Protein AF-A0A2W5Z1S5-F1 (afdb_monomer)

pLDDT: mean 86.57, std 10.04, range [52.41, 97.0]

Radius of gyration: 23.18 Å; Cα contacts (8 Å, |Δi|>4): 126; chains: 1; bounding box: 49×37×71 Å

Foldseek 3Di:
DLCCVQQNDPVRNVPRDDDFDPDDWDDDDDDDPDDDDDDTDDDDDCACVGNVNSVLVVDPWWWDKDKAFDWDKDWDADPVRDIDIDIDDRPDMDIDTHTSVVVVVVCCVVAVPDGDDDDDPVVVVVLVVVCVVVVPPDSVVSVVVVVVVVVVVPPD

Sequence (156 aa):
EALLDLFGTPERWGTSLKTMLWTHAAMVVPGFEGTTTVKLAVPTSFDLSMAPTKYFFALENGDVPLTFQFSGTVFYRDSAGALMTERISWSKEARFRLPVSVWSELMDRHYPDGAWLCLRRDVFDRLYRYKARRAVPTWETVVDELLEKASAEAVP

Organism: NCBI:txid3127015

Solvent-accessible surface area (backbone atoms only — not comparable to full-atom values): 10166 Å² total; per-residue (Å²): 116,67,52,40,85,72,34,44,59,80,92,42,34,92,78,46,76,64,92,65,83,75,76,87,71,85,82,86,79,77,93,82,73,99,77,87,88,81,90,77,77,70,87,81,64,71,53,63,87,39,69,46,36,36,52,62,68,50,47,91,65,64,60,46,84,43,74,48,78,51,78,53,75,48,77,48,64,53,99,87,64,49,85,45,76,45,68,53,54,83,85,46,64,49,78,48,71,46,48,35,63,63,54,51,56,53,44,44,73,78,38,72,92,59,82,73,80,92,67,59,68,73,57,46,54,51,52,49,53,55,33,63,77,66,68,51,89,51,68,64,60,51,50,50,57,51,51,52,52,54,55,63,71,68,58,131

Mean predicted aligned error: 8.33 Å

Structure (mmCIF, N/CA/C/O backbone):
data_AF-A0A2W5Z1S5-F1
#
_entry.id   AF-A0A2W5Z1S5-F1
#
loop_
_atom_site.group_PDB
_atom_site.id
_atom_site.type_symbol
_atom_site.label_atom_id
_atom_site.label_alt_id
_atom_site.label_comp_id
_atom_site.label_asym_id
_atom_site.label_entity_id
_atom_site.label_seq_id
_atom_site.pdbx_PDB_ins_code
_atom_site.Cartn_x
_atom_site.Cartn_y
_atom_site.Cartn_z
_atom_site.occupancy
_atom_site.B_iso_or_equiv
_atom_site.auth_seq_id
_atom_site.auth_comp_id
_atom_site.auth_asym_id
_atom_site.auth_atom_id
_atom_site.pdbx_PDB_model_num
ATOM 1 N N . GLU A 1 1 ? 1.156 -13.852 -16.180 1.00 59.47 1 GLU A N 1
ATOM 2 C CA . GLU A 1 1 ? 2.604 -13.968 -15.883 1.00 59.47 1 GLU A CA 1
A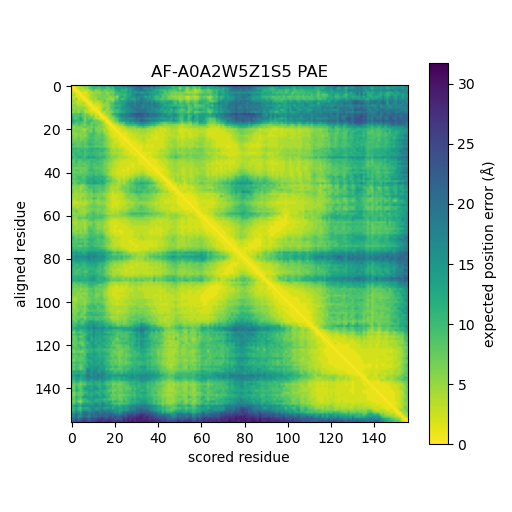TOM 3 C C . GLU A 1 1 ? 3.038 -13.282 -14.587 1.00 59.47 1 GLU A C 1
ATOM 5 O O . GLU A 1 1 ? 3.802 -13.886 -13.852 1.00 59.47 1 GLU A O 1
ATOM 10 N N . ALA A 1 2 ? 2.538 -12.087 -14.245 1.00 67.31 2 ALA A N 1
ATOM 11 C CA . ALA A 1 2 ? 2.997 -11.322 -13.072 1.00 67.31 2 ALA A CA 1
ATOM 12 C C . ALA A 1 2 ? 2.927 -12.061 -11.711 1.00 67.31 2 ALA A C 1
ATOM 14 O O . ALA A 1 2 ? 3.746 -11.816 -10.829 1.00 67.31 2 ALA A O 1
ATOM 15 N N . LEU A 1 3 ? 1.997 -13.011 -11.541 1.00 73.25 3 LEU A N 1
ATOM 16 C CA . LEU A 1 3 ? 1.883 -13.829 -10.324 1.00 73.25 3 LEU A CA 1
ATOM 17 C C . LEU A 1 3 ? 2.890 -14.990 -10.234 1.00 73.25 3 LEU A C 1
ATOM 19 O O . LEU A 1 3 ? 3.056 -15.544 -9.147 1.00 73.25 3 LEU A O 1
ATOM 23 N N . LEU A 1 4 ? 3.575 -15.355 -11.328 1.00 71.62 4 LEU A N 1
ATOM 24 C CA . LEU A 1 4 ? 4.585 -16.428 -11.321 1.00 71.62 4 LEU A CA 1
ATOM 25 C C . LEU A 1 4 ? 5.713 -16.124 -10.337 1.00 71.62 4 LEU A C 1
ATOM 27 O O . LEU A 1 4 ? 6.153 -17.008 -9.608 1.00 71.62 4 LEU A O 1
ATOM 31 N N . ASP A 1 5 ? 6.139 -14.866 -10.293 1.00 68.06 5 ASP A N 1
ATOM 32 C CA . ASP A 1 5 ? 7.205 -14.396 -9.410 1.00 68.06 5 ASP A CA 1
ATOM 33 C C . ASP A 1 5 ? 6.799 -14.418 -7.922 1.00 68.06 5 ASP A C 1
ATOM 35 O O . ASP A 1 5 ? 7.642 -14.542 -7.038 1.00 68.06 5 ASP A O 1
ATOM 39 N N . LEU A 1 6 ? 5.496 -14.353 -7.623 1.00 67.69 6 LEU A N 1
ATOM 40 C CA . LEU A 1 6 ? 4.985 -14.382 -6.250 1.00 67.69 6 LEU A CA 1
ATOM 41 C C . LEU A 1 6 ? 4.638 -15.785 -5.759 1.00 67.69 6 LEU A C 1
ATOM 43 O O . LEU A 1 6 ? 4.960 -16.147 -4.627 1.00 67.69 6 LEU A O 1
ATOM 47 N N . PHE A 1 7 ? 3.954 -16.568 -6.590 1.00 74.62 7 PHE A N 1
ATOM 48 C CA . PHE A 1 7 ? 3.314 -17.810 -6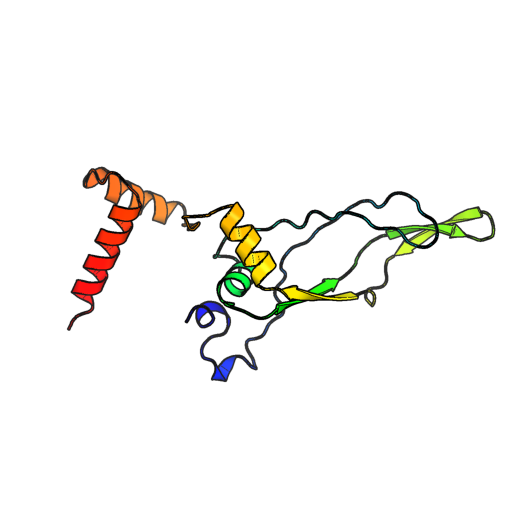.161 1.00 74.62 7 PHE A CA 1
ATOM 49 C C . PHE A 1 7 ? 3.793 -19.042 -6.934 1.00 74.62 7 PHE A C 1
ATOM 51 O O . PHE A 1 7 ? 3.405 -20.161 -6.585 1.00 74.62 7 PHE A O 1
ATOM 58 N N . GLY A 1 8 ? 4.654 -18.867 -7.939 1.00 70.38 8 GLY A N 1
ATOM 59 C CA . GLY A 1 8 ? 5.041 -19.922 -8.869 1.00 70.38 8 GLY A CA 1
ATOM 60 C C . GLY A 1 8 ? 3.926 -20.254 -9.863 1.00 70.38 8 GLY A C 1
ATOM 61 O O . GLY A 1 8 ? 3.032 -19.444 -10.121 1.00 70.38 8 GLY A O 1
ATOM 62 N N . THR A 1 9 ? 3.984 -21.454 -10.445 1.00 75.19 9 THR A N 1
ATOM 63 C CA . THR A 1 9 ? 2.964 -21.905 -11.400 1.00 75.19 9 THR A CA 1
ATOM 64 C C . THR A 1 9 ? 1.599 -22.080 -10.713 1.00 75.19 9 THR A C 1
ATOM 66 O O . THR A 1 9 ? 1.564 -22.354 -9.507 1.00 75.19 9 THR A O 1
ATOM 69 N N . PRO A 1 10 ? 0.474 -21.923 -11.438 1.00 70.75 10 PRO A N 1
ATOM 70 C CA . PRO A 1 10 ? -0.876 -21.987 -10.867 1.00 70.75 10 PRO A CA 1
ATOM 71 C C . PRO A 1 10 ? -1.154 -23.222 -10.000 1.00 70.75 10 PRO A C 1
ATOM 73 O O . PRO A 1 10 ? -1.830 -23.129 -8.977 1.00 70.75 10 PRO A O 1
ATOM 76 N N . GLU A 1 11 ? -0.565 -24.370 -10.341 1.00 69.88 11 GLU A N 1
ATOM 77 C CA . GLU A 1 11 ? -0.723 -25.636 -9.614 1.00 69.88 11 GLU A CA 1
ATOM 78 C C . GLU A 1 11 ? -0.139 -25.578 -8.191 1.00 69.88 11 GLU A C 1
ATOM 80 O O . GLU A 1 11 ? -0.506 -26.377 -7.330 1.00 69.88 11 GLU A O 1
ATOM 85 N N . ARG A 1 12 ? 0.768 -24.629 -7.918 1.00 66.38 12 ARG A N 1
ATOM 86 C CA . ARG A 1 12 ? 1.429 -24.448 -6.615 1.00 66.38 12 ARG A CA 1
ATOM 87 C C . ARG A 1 12 ? 0.752 -23.427 -5.708 1.00 66.38 12 ARG A C 1
ATOM 89 O O . ARG A 1 12 ? 1.064 -23.398 -4.514 1.00 66.38 12 ARG A O 1
ATOM 96 N N . TRP A 1 13 ? -0.190 -22.638 -6.225 1.00 69.94 13 TRP A N 1
ATOM 97 C CA . TRP A 1 13 ? -0.793 -21.515 -5.498 1.00 69.94 13 TRP A CA 1
ATOM 98 C C . TRP A 1 13 ? -1.440 -21.937 -4.175 1.00 69.94 13 TRP A C 1
ATOM 100 O O . TRP A 1 13 ? -1.270 -21.257 -3.167 1.00 69.94 13 TRP A O 1
ATOM 110 N N . GLY A 1 14 ? -2.072 -23.116 -4.121 1.00 60.66 14 GLY A N 1
ATOM 111 C CA . GLY A 1 14 ? -2.676 -23.648 -2.890 1.00 60.66 14 GLY A CA 1
ATOM 112 C C . GLY A 1 14 ? -1.700 -23.842 -1.719 1.00 60.66 14 GLY A C 1
ATOM 113 O O . GLY A 1 14 ? -2.134 -23.927 -0.576 1.00 60.66 14 GLY A O 1
ATOM 114 N N . THR A 1 15 ? -0.390 -23.881 -1.984 1.00 58.16 15 THR A N 1
ATOM 115 C CA . THR A 1 15 ? 0.664 -24.049 -0.964 1.00 58.16 15 THR A CA 1
ATOM 116 C C . THR A 1 15 ? 1.565 -22.824 -0.792 1.00 58.16 15 THR A C 1
ATOM 118 O O . THR A 1 15 ? 2.238 -22.700 0.232 1.00 58.16 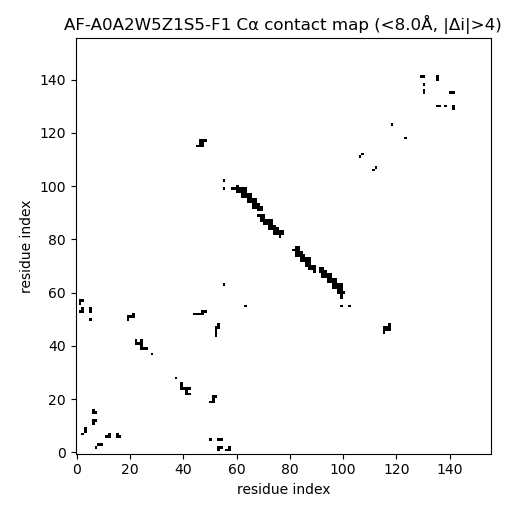15 THR A O 1
ATOM 121 N N . SER A 1 16 ? 1.595 -21.915 -1.772 1.00 63.28 16 SER A N 1
ATOM 122 C CA . SER A 1 16 ? 2.442 -20.715 -1.762 1.00 63.28 16 SER A CA 1
ATOM 123 C C . SER A 1 16 ? 1.714 -19.448 -1.309 1.00 63.28 16 SER A C 1
ATOM 125 O O . SER A 1 16 ? 2.374 -18.451 -1.017 1.00 63.28 16 SER A O 1
ATOM 127 N N . LEU A 1 17 ? 0.382 -19.492 -1.185 1.00 65.38 17 LEU A N 1
ATOM 128 C CA . LEU A 1 17 ? -0.435 -18.418 -0.620 1.00 65.38 17 LEU A CA 1
ATOM 129 C C . LEU A 1 17 ? -0.076 -18.178 0.855 1.00 65.38 17 LEU A C 1
ATOM 131 O O . LEU A 1 17 ? -0.613 -18.800 1.771 1.00 65.38 17 LEU A O 1
ATOM 135 N N . LYS A 1 18 ? 0.855 -17.252 1.082 1.00 68.38 18 LYS A N 1
ATOM 136 C CA . LYS A 1 18 ? 1.211 -16.748 2.408 1.00 68.38 18 LYS A CA 1
ATOM 137 C C . LYS A 1 18 ? 0.600 -15.373 2.609 1.00 68.38 18 LYS A C 1
ATOM 139 O O . LYS A 1 18 ? 0.578 -14.555 1.692 1.00 68.38 18 LYS A O 1
ATOM 144 N N . THR A 1 19 ? 0.161 -15.100 3.833 1.00 75.94 19 THR A N 1
ATOM 145 C CA . THR A 1 19 ? -0.212 -13.744 4.234 1.00 75.94 19 THR A CA 1
ATOM 146 C C . THR A 1 19 ? 0.993 -12.827 4.068 1.00 75.94 19 THR A C 1
ATOM 148 O O . THR A 1 19 ? 2.074 -13.109 4.588 1.00 75.94 19 THR A O 1
ATOM 151 N N . MET A 1 20 ? 0.802 -11.726 3.349 1.00 86.25 20 MET A N 1
ATOM 152 C CA . MET A 1 20 ? 1.829 -10.714 3.135 1.00 86.25 20 MET A CA 1
ATOM 153 C C . MET A 1 20 ? 1.466 -9.474 3.940 1.00 86.25 20 MET A C 1
ATOM 155 O O . MET A 1 20 ? 0.372 -8.928 3.797 1.00 86.25 20 MET A O 1
ATOM 159 N N . LEU A 1 21 ? 2.385 -9.025 4.791 1.00 88.19 21 LEU A N 1
ATOM 160 C CA . LEU A 1 21 ? 2.230 -7.750 5.473 1.00 88.19 21 LEU A CA 1
ATOM 161 C C . LEU A 1 21 ? 2.321 -6.631 4.436 1.00 88.19 21 LEU A C 1
ATOM 163 O O . LEU A 1 21 ? 3.376 -6.442 3.835 1.00 88.19 21 LEU A O 1
ATOM 167 N N . TRP A 1 22 ? 1.236 -5.879 4.263 1.00 89.38 22 TRP A N 1
ATOM 168 C CA . TRP A 1 22 ? 1.252 -4.679 3.433 1.00 89.38 22 TRP A CA 1
ATOM 169 C C . TRP A 1 22 ? 2.009 -3.542 4.119 1.00 89.38 22 TRP A C 1
ATOM 171 O O . TRP A 1 22 ? 3.032 -3.090 3.611 1.00 89.38 22 TRP A O 1
ATOM 181 N N . THR A 1 23 ? 1.524 -3.090 5.277 1.00 91.19 23 THR A N 1
ATOM 182 C CA . THR A 1 23 ? 2.164 -2.024 6.050 1.00 91.19 23 THR A CA 1
ATOM 183 C C . THR A 1 23 ? 1.651 -1.987 7.489 1.00 91.19 23 THR A C 1
ATOM 185 O O . THR A 1 23 ? 0.613 -2.570 7.809 1.00 91.19 23 THR A O 1
ATOM 188 N N . HIS A 1 24 ? 2.373 -1.269 8.347 1.00 91.50 24 HIS A N 1
ATOM 189 C CA 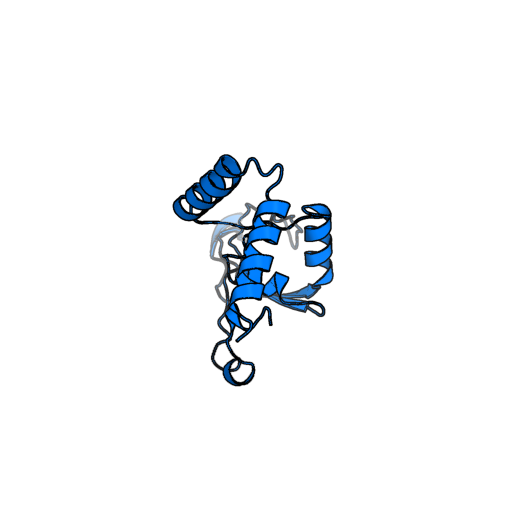. HIS A 1 24 ? 1.890 -0.841 9.653 1.00 91.50 24 HIS A CA 1
ATOM 190 C C . HIS A 1 24 ? 1.502 0.636 9.578 1.00 91.50 24 HIS A C 1
ATOM 192 O O . HIS A 1 24 ? 2.265 1.461 9.078 1.00 91.50 24 HIS A O 1
ATOM 198 N N . ALA A 1 25 ? 0.336 0.974 10.121 1.00 93.31 25 ALA A N 1
ATOM 199 C CA . ALA A 1 25 ? -0.123 2.349 10.259 1.00 93.31 25 ALA A CA 1
ATOM 200 C C . ALA A 1 25 ? -0.635 2.562 11.687 1.00 93.31 25 ALA A C 1
ATOM 202 O O . ALA A 1 25 ? -1.268 1.679 12.267 1.00 93.31 25 ALA A O 1
ATOM 203 N N . ALA A 1 26 ? -0.337 3.723 12.262 1.00 94.06 26 ALA A N 1
ATOM 204 C CA . ALA A 1 26 ? -0.687 4.053 13.636 1.00 94.06 26 ALA A CA 1
ATOM 205 C C . ALA A 1 26 ? -1.257 5.469 13.713 1.00 94.06 26 ALA A C 1
ATOM 207 O O . ALA A 1 26 ? -0.846 6.355 12.965 1.00 94.06 26 ALA A O 1
ATOM 208 N N . MET A 1 27 ? -2.182 5.686 14.646 1.00 94.94 27 MET A N 1
ATOM 209 C CA . MET A 1 27 ? -2.629 7.023 15.023 1.00 94.94 27 MET A CA 1
ATOM 210 C C . MET A 1 27 ? -3.030 7.071 16.493 1.00 94.94 27 MET A C 1
ATOM 212 O O . MET A 1 27 ? -3.364 6.049 17.091 1.00 94.94 27 MET A O 1
ATOM 216 N N . VAL A 1 28 ? -3.081 8.284 17.035 1.00 95.94 28 VAL A N 1
ATOM 217 C CA . VAL A 1 28 ? -3.761 8.571 18.298 1.00 95.94 28 VAL A CA 1
ATOM 218 C C . VAL A 1 28 ? -5.171 9.055 17.974 1.00 95.94 28 VAL A C 1
ATOM 220 O O . VAL A 1 28 ? -5.337 10.040 17.257 1.00 95.94 28 VAL A O 1
ATOM 223 N N . VAL A 1 29 ? -6.180 8.356 18.492 1.00 95.94 29 VAL A N 1
ATOM 224 C CA . VAL A 1 29 ? -7.588 8.741 18.342 1.00 95.94 29 VAL A CA 1
ATOM 225 C C . VAL A 1 29 ? -7.968 9.664 19.509 1.00 95.94 29 VAL A C 1
ATOM 227 O O . VAL A 1 29 ? -7.749 9.275 20.659 1.00 95.94 29 VAL A O 1
ATOM 230 N N . PRO A 1 30 ? -8.508 10.874 19.258 1.00 94.44 30 PRO A N 1
ATOM 231 C CA . PRO A 1 30 ? -9.009 11.749 20.319 1.00 94.44 30 PRO A CA 1
ATOM 232 C C . PRO A 1 30 ? -10.121 11.084 21.134 1.00 94.44 30 PRO A C 1
ATOM 234 O O . PRO A 1 30 ? -10.800 10.195 20.631 1.00 94.44 30 PRO A O 1
ATOM 237 N N . GLY A 1 31 ? -10.345 11.539 22.370 1.00 95.25 31 GLY A N 1
ATOM 238 C CA . GLY A 1 31 ? -11.446 11.036 23.196 1.00 95.25 31 GLY A CA 1
ATOM 239 C C . GLY A 1 31 ? -12.805 11.203 22.506 1.00 95.25 31 GLY A C 1
ATOM 240 O O . GLY A 1 31 ? -13.075 12.243 21.907 1.00 95.25 31 GLY A O 1
ATOM 241 N N . PHE A 1 32 ? -13.648 10.175 22.585 1.00 96.12 32 PHE A N 1
ATOM 242 C CA . PHE A 1 32 ? -14.986 10.154 21.998 1.00 96.12 32 PHE A CA 1
ATOM 243 C C . PHE A 1 32 ? -15.930 9.297 22.846 1.00 96.12 32 PHE A C 1
ATOM 245 O O . PHE A 1 32 ? -15.485 8.460 23.631 1.00 96.12 32 PHE A O 1
ATOM 252 N N . GLU A 1 33 ? -17.233 9.481 22.646 1.00 94.06 33 GLU A N 1
ATOM 253 C CA . GLU A 1 33 ? -18.279 8.633 23.218 1.00 94.06 33 GLU A CA 1
ATOM 254 C C . GLU A 1 33 ? -18.963 7.837 22.101 1.00 94.06 33 GLU A C 1
ATOM 256 O O . GLU A 1 33 ? -19.200 8.348 21.006 1.00 94.06 33 GLU A O 1
ATOM 261 N N . GLY A 1 34 ? -19.270 6.564 22.354 1.00 93.75 34 GLY A N 1
ATOM 262 C CA . GLY A 1 34 ? -19.940 5.702 21.380 1.00 93.75 34 GLY A CA 1
ATOM 263 C C . GLY A 1 34 ? -19.054 5.323 20.190 1.00 93.75 34 GLY A C 1
ATOM 264 O O . GLY A 1 34 ? -18.320 4.342 20.252 1.00 93.75 34 GLY A O 1
ATOM 265 N N . THR A 1 35 ? -19.165 6.041 19.071 1.00 95.62 35 THR A N 1
ATOM 266 C CA . THR A 1 35 ? -18.473 5.722 17.808 1.00 95.62 35 THR A CA 1
ATOM 267 C C . THR A 1 35 ? -17.868 6.975 17.192 1.00 95.62 35 THR A C 1
ATOM 269 O O . THR A 1 35 ? -18.488 8.033 17.178 1.00 95.62 35 THR A O 1
ATOM 272 N N . THR A 1 36 ? -16.664 6.837 16.638 1.00 96.25 36 THR A N 1
ATOM 273 C CA . THR A 1 36 ? -15.981 7.904 15.903 1.00 96.25 36 THR A CA 1
ATOM 274 C C . THR A 1 36 ? -15.430 7.388 14.578 1.00 96.25 36 THR A C 1
ATOM 276 O O . THR A 1 36 ? -15.257 6.185 14.385 1.00 96.25 36 THR A O 1
ATOM 279 N N . THR A 1 37 ? -15.150 8.306 13.658 1.00 96.75 37 THR A N 1
ATOM 280 C CA . THR A 1 37 ? -14.481 8.024 12.385 1.00 96.75 37 THR A CA 1
ATOM 281 C C . THR A 1 37 ? -13.226 8.871 12.291 1.00 96.75 37 THR A C 1
ATOM 283 O O . THR A 1 37 ? -13.251 10.077 12.526 1.00 96.75 37 THR A O 1
ATOM 286 N N . VAL A 1 38 ? -12.124 8.235 11.910 1.00 95.75 38 VAL A N 1
ATOM 287 C CA . VAL A 1 38 ? -10.810 8.864 11.789 1.00 95.75 38 VAL A CA 1
ATOM 288 C C . VAL A 1 38 ? -10.197 8.547 10.434 1.00 95.75 38 VAL A C 1
ATOM 290 O O . VAL A 1 38 ? -10.456 7.496 9.850 1.00 95.75 38 VAL A O 1
ATOM 293 N N . LYS A 1 39 ? -9.366 9.458 9.924 1.00 94.88 39 LYS A N 1
ATOM 294 C CA . LYS A 1 39 ? -8.615 9.244 8.683 1.00 94.88 39 LYS A CA 1
ATOM 295 C C . LYS A 1 39 ? -7.237 8.690 9.019 1.00 94.88 39 LYS A C 1
ATOM 297 O O . LYS A 1 39 ? -6.418 9.399 9.596 1.00 94.88 39 LYS A O 1
ATOM 302 N N . LEU A 1 40 ? -6.989 7.432 8.663 1.00 92.56 40 LEU A N 1
ATOM 303 C CA . LEU A 1 40 ? -5.680 6.798 8.803 1.00 92.56 40 LEU A CA 1
ATOM 304 C C . LEU A 1 40 ? -4.922 6.904 7.485 1.00 92.56 40 LEU A C 1
ATOM 306 O O . LEU A 1 40 ? -5.373 6.379 6.470 1.00 92.56 40 LEU A O 1
ATOM 310 N N . ALA A 1 41 ? -3.770 7.568 7.504 1.00 90.81 41 ALA A N 1
ATOM 311 C CA . ALA A 1 41 ? -2.856 7.521 6.376 1.00 90.81 41 ALA A CA 1
ATOM 312 C C . ALA A 1 41 ? -2.221 6.127 6.316 1.00 90.81 41 ALA A C 1
ATOM 314 O O . ALA A 1 41 ? -1.560 5.698 7.262 1.00 90.81 41 ALA A O 1
ATOM 315 N N . VAL A 1 42 ? -2.437 5.427 5.205 1.00 88.06 42 VAL A N 1
ATOM 316 C CA . VAL A 1 42 ? -1.810 4.136 4.921 1.00 88.06 42 VAL A CA 1
ATOM 317 C C . VAL A 1 42 ? -0.711 4.392 3.894 1.00 88.06 42 VAL A C 1
ATOM 319 O O . VAL A 1 42 ? -1.035 4.773 2.770 1.00 88.06 42 VAL A O 1
ATOM 322 N N . PRO A 1 43 ? 0.574 4.241 4.257 1.00 83.12 43 PRO A N 1
ATOM 323 C CA . PRO A 1 43 ? 1.661 4.413 3.307 1.00 83.12 43 PRO A CA 1
ATOM 324 C C . PRO A 1 43 ? 1.530 3.418 2.155 1.00 83.12 43 PRO A C 1
ATOM 326 O O . PRO A 1 43 ? 1.469 2.207 2.374 1.00 83.12 43 PRO A O 1
ATOM 329 N N . THR A 1 44 ? 1.507 3.939 0.934 1.00 80.56 44 THR A N 1
ATOM 330 C CA . THR A 1 44 ? 1.491 3.159 -0.301 1.00 80.56 44 THR A CA 1
ATOM 331 C C . THR A 1 44 ? 2.843 3.288 -0.986 1.00 80.56 44 THR A C 1
ATOM 333 O O . THR A 1 44 ? 3.46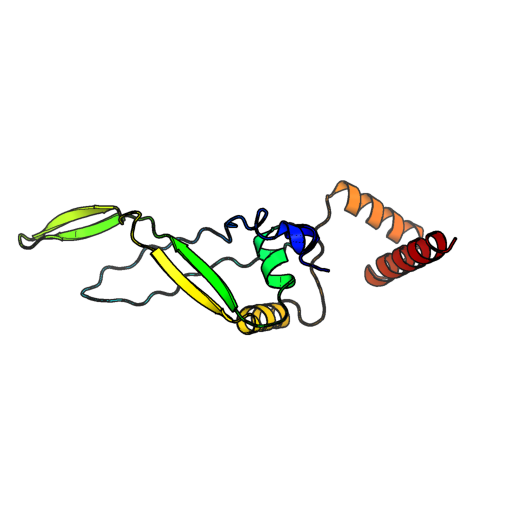4 4.350 -0.982 1.00 80.56 44 THR A O 1
ATOM 336 N N . SER A 1 45 ? 3.331 2.184 -1.545 1.00 78.25 45 SER A N 1
ATOM 337 C CA . SER A 1 45 ? 4.595 2.146 -2.276 1.00 78.25 45 SER A CA 1
ATOM 338 C C . SER A 1 45 ? 4.400 1.382 -3.571 1.00 78.25 45 SER A C 1
ATOM 340 O O . SER A 1 45 ? 3.786 0.313 -3.560 1.00 78.25 45 SER A O 1
ATOM 342 N N . PHE A 1 46 ? 4.965 1.913 -4.656 1.00 75.62 46 PHE A N 1
ATOM 343 C CA . PHE A 1 46 ? 5.088 1.217 -5.936 1.00 75.62 46 PHE A CA 1
ATOM 344 C C . PHE A 1 46 ? 6.428 0.480 -6.076 1.00 75.62 46 PHE A C 1
ATOM 346 O O . PHE A 1 46 ? 6.868 0.142 -7.170 1.00 75.62 46 PHE A O 1
ATOM 353 N N . ASP A 1 47 ? 7.106 0.222 -4.960 1.00 78.88 47 ASP A N 1
ATOM 354 C CA . ASP A 1 47 ? 8.285 -0.626 -4.963 1.00 78.88 47 ASP A CA 1
ATOM 355 C C . ASP A 1 47 ? 7.888 -2.072 -5.280 1.00 78.88 47 ASP A C 1
ATOM 357 O O . ASP A 1 47 ? 7.536 -2.859 -4.402 1.00 78.88 47 ASP A O 1
ATOM 361 N N . LEU A 1 48 ? 7.971 -2.422 -6.563 1.00 76.69 48 LEU A N 1
ATOM 362 C CA . LEU A 1 48 ? 7.769 -3.776 -7.054 1.00 76.69 48 LEU A CA 1
ATOM 363 C C . LEU A 1 48 ? 8.826 -4.756 -6.537 1.00 76.69 48 LEU A C 1
ATOM 365 O O . LEU A 1 48 ? 8.767 -5.908 -6.918 1.00 76.69 48 LEU A O 1
ATOM 369 N N . SER A 1 49 ? 9.778 -4.390 -5.675 1.00 76.44 49 SER A N 1
ATOM 370 C CA . SER A 1 49 ? 10.535 -5.386 -4.903 1.00 76.44 49 SER A CA 1
ATOM 371 C C . SER A 1 49 ? 9.718 -5.970 -3.739 1.00 76.44 49 SER A C 1
ATOM 373 O O . SER A 1 49 ? 9.996 -7.083 -3.285 1.00 76.44 49 SER A O 1
ATOM 375 N N . MET A 1 50 ? 8.670 -5.269 -3.291 1.00 79.75 50 MET A N 1
ATOM 376 C CA . MET A 1 50 ? 7.804 -5.678 -2.190 1.00 79.75 50 MET A CA 1
ATOM 377 C C . MET A 1 50 ? 6.690 -6.613 -2.672 1.00 79.75 50 MET A C 1
ATOM 379 O O . MET A 1 50 ? 5.930 -6.291 -3.585 1.00 79.75 50 MET A O 1
ATOM 383 N N . ALA A 1 51 ? 6.537 -7.755 -1.999 1.00 82.31 51 ALA A N 1
ATOM 384 C CA . ALA A 1 51 ? 5.538 -8.759 -2.363 1.00 82.31 51 ALA A CA 1
ATOM 385 C C . ALA A 1 51 ? 4.082 -8.232 -2.388 1.00 82.31 51 ALA A C 1
ATOM 387 O O . ALA A 1 51 ? 3.385 -8.526 -3.359 1.00 82.31 51 ALA A O 1
ATOM 388 N N . PRO A 1 52 ? 3.617 -7.407 -1.419 1.00 84.81 52 PRO A N 1
ATOM 389 C CA . PRO A 1 52 ? 2.291 -6.796 -1.499 1.00 84.81 52 PRO A CA 1
ATOM 390 C C . PRO A 1 52 ? 2.127 -5.963 -2.769 1.00 84.81 52 PRO A C 1
ATOM 392 O O . PRO A 1 52 ? 1.178 -6.177 -3.508 1.00 84.81 52 PRO A O 1
ATOM 395 N N . THR A 1 53 ? 3.068 -5.066 -3.069 1.00 83.50 53 THR A N 1
ATOM 396 C CA . THR A 1 53 ? 2.992 -4.185 -4.242 1.00 83.50 53 THR A CA 1
ATOM 397 C C . THR A 1 53 ? 2.984 -4.969 -5.552 1.00 83.50 53 THR A C 1
ATOM 399 O O . THR A 1 53 ? 2.176 -4.665 -6.425 1.00 83.50 53 THR A O 1
ATOM 402 N N . LYS A 1 54 ? 3.803 -6.024 -5.674 1.00 84.25 54 LYS A N 1
ATOM 403 C CA . LYS A 1 54 ? 3.727 -6.954 -6.813 1.00 84.25 54 LYS A CA 1
ATOM 404 C C . LYS A 1 54 ? 2.348 -7.605 -6.921 1.00 84.25 54 LYS A C 1
ATOM 406 O O . LYS A 1 54 ? 1.843 -7.770 -8.023 1.00 84.25 54 LYS A O 1
ATOM 411 N N . TYR A 1 55 ? 1.740 -7.974 -5.792 1.00 85.56 55 TYR A N 1
ATOM 412 C CA . TYR A 1 55 ? 0.419 -8.598 -5.777 1.00 85.56 55 TYR A CA 1
ATOM 413 C C . TYR A 1 55 ? -0.652 -7.622 -6.264 1.00 85.56 55 TYR A C 1
ATOM 415 O O . TYR A 1 55 ? -1.430 -7.977 -7.140 1.00 85.56 55 TYR A O 1
ATOM 423 N N . PHE A 1 56 ? -0.643 -6.383 -5.763 1.00 86.19 56 PHE A N 1
ATOM 424 C CA . PHE A 1 56 ? -1.525 -5.322 -6.256 1.00 86.19 56 PHE A CA 1
ATOM 425 C C . PHE A 1 56 ? -1.330 -5.072 -7.757 1.00 86.19 56 PHE A C 1
ATOM 427 O O . PHE A 1 56 ? -2.310 -4.953 -8.480 1.00 86.19 56 PHE A O 1
ATOM 434 N N . PHE A 1 57 ? -0.079 -5.033 -8.226 1.00 83.25 57 PHE A N 1
ATOM 435 C CA . PHE A 1 57 ? 0.256 -4.837 -9.639 1.00 83.25 57 PHE A CA 1
ATOM 436 C C . PHE A 1 57 ? -0.204 -5.992 -10.539 1.00 83.25 57 PHE A C 1
ATOM 438 O O . PHE A 1 57 ? -0.594 -5.773 -11.678 1.00 83.25 57 PHE A O 1
ATOM 445 N N . ALA A 1 58 ? -0.154 -7.226 -10.042 1.00 85.12 58 ALA A N 1
ATOM 446 C CA . ALA A 1 58 ? -0.475 -8.411 -10.827 1.00 85.12 58 ALA A CA 1
ATOM 447 C C . ALA A 1 58 ? -1.983 -8.657 -11.007 1.00 85.12 58 ALA A C 1
ATOM 449 O O . ALA A 1 58 ? -2.363 -9.543 -11.773 1.00 85.12 58 ALA A O 1
ATOM 450 N N . LEU A 1 59 ? -2.834 -7.930 -10.280 1.00 85.81 59 LEU A N 1
ATOM 451 C CA . LEU A 1 59 ? -4.282 -8.041 -10.382 1.00 85.81 59 LEU A CA 1
ATOM 452 C C . LEU A 1 59 ? -4.824 -7.019 -11.381 1.00 85.81 59 LEU A C 1
ATOM 454 O O . LEU A 1 59 ? -4.642 -5.820 -11.213 1.00 85.81 59 LEU A O 1
ATOM 458 N N . GLU A 1 60 ? -5.548 -7.498 -12.389 1.00 84.44 60 GLU A N 1
ATOM 459 C CA . GLU A 1 60 ? -6.177 -6.640 -13.403 1.00 84.44 60 GLU A CA 1
ATOM 460 C C . GLU A 1 60 ? -7.596 -6.202 -13.005 1.00 84.44 60 GLU A C 1
ATOM 462 O O . GLU A 1 60 ? -8.078 -5.155 -13.428 1.00 84.44 60 GLU A O 1
ATOM 467 N N . ASN A 1 61 ? -8.296 -7.010 -12.203 1.00 88.44 61 ASN A N 1
ATOM 468 C CA . ASN A 1 61 ? -9.674 -6.763 -11.784 1.00 88.44 61 ASN A CA 1
ATOM 469 C C . ASN A 1 61 ? -10.009 -7.483 -10.466 1.00 88.44 61 ASN A C 1
ATOM 471 O O . ASN A 1 61 ? -9.203 -8.235 -9.914 1.00 88.44 61 ASN A O 1
ATOM 475 N N . GLY A 1 62 ? -11.221 -7.241 -9.962 1.00 91.44 62 GLY A N 1
ATOM 476 C CA . GLY A 1 62 ? -11.722 -7.837 -8.727 1.00 91.44 62 GLY A CA 1
ATOM 477 C C . GLY A 1 62 ? -11.301 -7.057 -7.486 1.00 91.44 62 GLY A C 1
ATOM 478 O O . GLY A 1 62 ? -11.191 -5.830 -7.520 1.00 91.44 62 GLY A O 1
ATOM 479 N N . ASP A 1 63 ? -11.073 -7.781 -6.389 1.00 92.38 63 ASP A N 1
ATOM 480 C CA . ASP A 1 63 ? -10.748 -7.184 -5.097 1.00 92.38 63 ASP A CA 1
ATOM 481 C C . ASP A 1 63 ? -9.500 -7.799 -4.474 1.00 92.38 63 ASP A C 1
ATOM 483 O O . ASP A 1 63 ? -9.297 -9.016 -4.491 1.00 92.38 63 ASP A O 1
ATOM 487 N N . VAL A 1 64 ? -8.734 -6.951 -3.798 1.00 90.31 64 VAL A N 1
ATOM 488 C CA . VAL A 1 64 ? -7.666 -7.355 -2.895 1.00 90.31 64 VAL A CA 1
ATOM 489 C C . VAL A 1 64 ? -8.266 -7.671 -1.522 1.00 90.31 64 VAL A C 1
ATOM 491 O O . VAL A 1 64 ? -8.853 -6.784 -0.890 1.00 90.31 64 VAL A O 1
ATOM 494 N N . PRO A 1 65 ? -8.121 -8.909 -1.017 1.00 91.44 65 PRO A N 1
ATOM 495 C CA . PRO A 1 65 ? -8.582 -9.256 0.318 1.00 91.44 65 PRO A CA 1
ATOM 496 C C . PRO A 1 65 ? -7.621 -8.688 1.369 1.00 91.44 65 PRO A C 1
ATOM 498 O O . PRO A 1 65 ? -6.500 -9.165 1.536 1.00 91.44 65 PRO A O 1
ATOM 501 N N . LEU A 1 66 ? -8.073 -7.678 2.107 1.00 92.00 66 LEU A N 1
ATOM 502 C CA . LEU A 1 66 ? -7.337 -7.077 3.212 1.00 92.00 66 LEU A CA 1
ATOM 503 C C . LEU A 1 66 ? -7.858 -7.589 4.553 1.00 92.00 66 LEU A C 1
ATOM 505 O O . LEU A 1 66 ? -9.065 -7.709 4.774 1.00 92.00 66 LEU A O 1
ATOM 509 N N . THR A 1 67 ? -6.925 -7.842 5.468 1.00 93.00 67 THR A N 1
ATOM 510 C CA . THR A 1 67 ? -7.212 -8.111 6.880 1.00 93.00 67 THR A CA 1
ATOM 511 C C . THR A 1 67 ? -6.485 -7.079 7.729 1.00 93.00 67 THR A C 1
ATOM 513 O O . THR A 1 67 ? -5.256 -7.022 7.732 1.00 93.00 67 THR A O 1
ATOM 516 N N . PHE A 1 68 ? -7.249 -6.259 8.443 1.00 92.56 68 PHE A N 1
ATOM 517 C CA . PHE A 1 68 ? -6.754 -5.280 9.400 1.00 92.56 68 PHE A CA 1
ATOM 518 C C . PHE A 1 68 ? -6.680 -5.921 10.775 1.00 92.56 68 PHE A C 1
ATOM 520 O O . PHE A 1 68 ? -7.692 -6.374 11.309 1.00 92.56 68 PHE A O 1
ATOM 527 N N . GLN A 1 69 ? -5.483 -5.932 11.345 1.00 92.56 69 GLN A N 1
ATOM 528 C CA . GLN A 1 69 ? -5.244 -6.388 12.707 1.00 92.56 69 GLN A CA 1
ATOM 529 C C . GLN A 1 69 ? -5.003 -5.166 13.584 1.00 92.56 69 GLN A C 1
ATOM 531 O O . GLN A 1 69 ? -4.183 -4.309 13.248 1.00 92.56 69 GLN A O 1
ATOM 536 N N . PHE A 1 70 ? -5.728 -5.073 14.696 1.00 92.50 70 PHE A N 1
ATOM 537 C CA . PHE A 1 70 ? -5.635 -3.930 15.594 1.00 92.50 70 PHE A CA 1
ATOM 538 C C . PHE A 1 70 ? -4.770 -4.269 16.806 1.00 92.50 70 PHE A C 1
ATOM 540 O O . PHE A 1 70 ? -4.937 -5.297 17.454 1.00 92.50 70 PHE A O 1
ATOM 547 N N . SER A 1 71 ? -3.857 -3.362 17.141 1.00 92.88 71 SER A N 1
ATOM 548 C CA . SER A 1 71 ? -3.071 -3.417 18.369 1.00 92.88 71 SER A CA 1
ATOM 549 C C . SER A 1 71 ? -2.956 -2.009 18.919 1.00 92.88 71 SER A C 1
ATOM 551 O O . SER A 1 71 ? -2.640 -1.069 18.193 1.00 92.88 71 SER A O 1
ATOM 553 N N . GLY A 1 72 ? -3.245 -1.847 20.204 1.00 93.94 72 GLY A N 1
ATOM 554 C CA . GLY A 1 72 ? -3.297 -0.527 20.805 1.00 93.94 72 GLY A CA 1
ATOM 555 C C . GLY A 1 72 ? -3.717 -0.567 22.260 1.00 93.94 72 GLY A C 1
ATOM 556 O O . GLY A 1 72 ? -3.984 -1.629 22.826 1.00 93.94 72 GLY A O 1
ATOM 557 N N . THR A 1 73 ? -3.746 0.617 22.851 1.00 95.50 73 THR A N 1
ATOM 558 C CA . THR A 1 73 ? -4.148 0.837 24.236 1.00 95.50 73 THR A CA 1
ATOM 559 C C . THR A 1 73 ? -5.318 1.810 24.243 1.00 95.50 73 THR A C 1
ATOM 561 O O . THR A 1 73 ? -5.253 2.851 23.592 1.00 95.50 73 THR A O 1
ATOM 564 N N . VAL A 1 74 ? -6.377 1.462 24.967 1.00 94.88 74 VAL A N 1
ATOM 565 C CA . VAL A 1 74 ? -7.564 2.291 25.167 1.00 94.88 74 VAL A CA 1
ATOM 566 C C . VAL A 1 74 ? -7.520 2.852 26.581 1.00 94.88 74 VAL A C 1
ATOM 568 O O . VAL A 1 74 ? -7.359 2.105 27.545 1.00 94.88 74 VAL A O 1
ATOM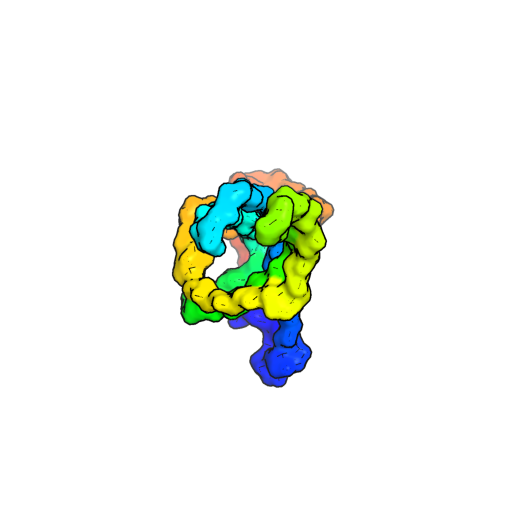 571 N N . PHE A 1 75 ? -7.680 4.167 26.689 1.00 95.75 75 PHE A N 1
ATOM 572 C CA . PHE A 1 75 ? -7.860 4.868 27.955 1.00 95.75 75 PHE A CA 1
ATOM 573 C C . PHE A 1 75 ? -9.326 5.271 28.067 1.00 95.75 75 PHE A C 1
ATOM 575 O O . PHE A 1 75 ? -9.863 5.887 27.147 1.00 95.75 75 PHE A O 1
ATOM 582 N N . TYR A 1 76 ? -9.975 4.926 29.173 1.00 95.12 76 TYR A N 1
ATOM 583 C CA . TYR A 1 76 ? -11.382 5.255 29.405 1.00 95.12 76 TYR A CA 1
ATOM 584 C C . TYR A 1 76 ? -11.632 5.543 30.882 1.00 95.12 76 TYR A C 1
ATOM 586 O O . TYR A 1 76 ? -10.788 5.244 31.725 1.00 95.12 76 TYR A O 1
ATOM 594 N N . ARG A 1 77 ? -12.777 6.149 31.201 1.00 94.38 77 ARG A N 1
ATOM 595 C CA . ARG A 1 77 ? -13.241 6.277 32.585 1.00 94.38 77 ARG A CA 1
ATOM 596 C C . ARG A 1 77 ? -14.301 5.226 32.863 1.00 94.38 77 ARG A C 1
ATOM 598 O O . ARG A 1 77 ? -15.184 5.031 32.030 1.00 94.38 77 ARG A O 1
ATOM 605 N N . ASP A 1 78 ? -14.195 4.547 33.997 1.00 93.19 78 ASP A N 1
ATOM 606 C CA . ASP A 1 78 ? -15.235 3.621 34.442 1.00 93.19 78 ASP A CA 1
ATOM 607 C C . ASP A 1 78 ? -16.468 4.369 34.983 1.00 93.19 78 ASP A C 1
ATOM 609 O O . ASP A 1 78 ? -16.513 5.602 35.026 1.00 93.19 78 ASP A O 1
ATOM 613 N N . SER A 1 79 ? -17.479 3.622 35.429 1.00 91.44 79 SER A N 1
ATOM 614 C CA . SER A 1 79 ? -18.699 4.191 36.014 1.00 91.44 79 SER A CA 1
ATOM 615 C C . SER A 1 79 ? -18.461 4.996 37.298 1.00 91.44 79 SER A C 1
ATOM 617 O O . SER A 1 79 ? -19.324 5.782 37.678 1.00 91.44 79 SER A O 1
ATOM 619 N N . ALA A 1 80 ? -17.324 4.807 37.975 1.00 93.50 80 ALA A N 1
ATOM 620 C CA . ALA A 1 80 ? -16.925 5.566 39.160 1.00 93.50 80 ALA A CA 1
ATOM 621 C C . ALA A 1 80 ? -16.051 6.793 38.816 1.00 93.50 80 ALA A C 1
ATOM 623 O O . ALA A 1 80 ? -15.682 7.560 39.705 1.00 93.50 80 ALA A O 1
ATOM 624 N N . GLY A 1 81 ? -15.727 7.001 37.534 1.00 91.94 81 GLY A N 1
ATOM 625 C CA . GLY A 1 81 ? -14.904 8.104 37.038 1.00 91.94 81 GLY A CA 1
ATOM 626 C C . GLY A 1 81 ? -13.392 7.853 37.097 1.00 91.94 81 GLY A C 1
ATOM 627 O O . GLY A 1 81 ? -12.613 8.736 36.704 1.00 91.94 81 GLY A O 1
ATOM 628 N N . ALA A 1 82 ? -12.961 6.671 37.548 1.00 94.69 82 ALA A N 1
ATOM 629 C CA . ALA A 1 82 ? -11.555 6.299 37.627 1.00 94.69 82 ALA A CA 1
ATOM 630 C C . ALA A 1 82 ? -10.971 6.094 36.222 1.00 94.69 82 ALA A C 1
ATOM 632 O O . ALA A 1 82 ? -11.633 5.561 35.334 1.00 94.69 82 ALA A O 1
ATOM 633 N N . LEU A 1 83 ? -9.728 6.542 36.006 1.00 95.81 83 LEU A N 1
ATOM 634 C CA . LEU A 1 83 ? -9.033 6.342 34.733 1.00 95.81 83 LEU A CA 1
ATOM 635 C C . LEU A 1 83 ? -8.550 4.893 34.628 1.00 95.81 83 LEU A C 1
ATOM 637 O O . LEU A 1 83 ? -7.741 4.444 35.437 1.00 95.81 83 LEU A O 1
ATOM 641 N N . MET A 1 84 ? -9.004 4.209 33.587 1.00 97.00 84 MET A N 1
ATOM 642 C CA . MET A 1 84 ? -8.694 2.821 33.279 1.00 97.00 84 MET A CA 1
ATOM 643 C C . MET A 1 84 ? -7.858 2.715 32.005 1.00 97.00 84 MET A C 1
ATOM 645 O O . MET A 1 84 ? -7.812 3.623 31.169 1.00 97.00 84 MET A O 1
ATOM 649 N N . THR A 1 85 ? -7.173 1.585 31.863 1.00 96.25 85 THR A N 1
ATOM 650 C CA . THR A 1 85 ? -6.357 1.246 30.696 1.00 96.25 85 THR A CA 1
ATOM 651 C C . THR A 1 85 ? -6.613 -0.195 30.300 1.00 96.25 85 THR A C 1
ATOM 653 O O . THR A 1 85 ? -6.528 -1.094 31.132 1.00 96.25 85 THR A O 1
ATOM 656 N N . GLU A 1 86 ? -6.866 -0.416 29.016 1.00 95.06 86 GLU A N 1
ATOM 657 C CA . GLU A 1 86 ? -7.040 -1.748 28.446 1.00 95.06 86 GLU A CA 1
ATOM 658 C C . GLU A 1 86 ? -6.264 -1.881 27.135 1.00 95.06 86 GLU A C 1
ATOM 660 O O . GLU A 1 86 ? -6.060 -0.914 26.398 1.00 95.06 86 GLU A O 1
ATOM 665 N N . ARG A 1 87 ? -5.801 -3.094 26.836 1.00 94.75 87 ARG A N 1
ATOM 666 C CA . ARG A 1 87 ? -5.190 -3.424 25.547 1.00 94.75 87 ARG A CA 1
ATOM 667 C C . ARG A 1 87 ? -6.266 -3.906 24.587 1.00 94.75 87 ARG A C 1
ATOM 669 O O . ARG A 1 87 ? -7.091 -4.736 24.952 1.00 94.75 87 ARG A O 1
ATOM 676 N N . ILE A 1 88 ? -6.211 -3.448 23.339 1.00 93.00 88 ILE A N 1
ATOM 677 C CA . ILE A 1 88 ? -7.067 -3.993 22.283 1.00 93.00 88 ILE A CA 1
ATOM 678 C C . ILE A 1 88 ? -6.788 -5.496 22.166 1.00 93.00 88 ILE A C 1
ATOM 680 O O . ILE A 1 88 ? -5.639 -5.908 21.994 1.00 93.00 88 ILE A O 1
ATOM 684 N N . SER A 1 89 ? -7.839 -6.309 22.292 1.00 89.00 89 SER A N 1
ATOM 685 C CA . SER A 1 89 ? -7.746 -7.763 22.155 1.00 89.00 89 SER A CA 1
ATOM 686 C C . SER A 1 89 ? -7.269 -8.150 20.756 1.00 89.00 89 SER A C 1
ATOM 688 O O . SER A 1 89 ? -7.774 -7.632 19.764 1.00 89.00 89 SER A O 1
ATOM 690 N N . TRP A 1 90 ? -6.382 -9.144 20.678 1.00 82.00 90 TRP A N 1
ATOM 691 C CA . TRP A 1 90 ? -5.896 -9.732 19.423 1.00 82.00 90 TRP A CA 1
ATOM 692 C C . TRP A 1 90 ? -7.005 -10.300 18.528 1.00 82.00 90 TRP A C 1
ATOM 694 O O . TRP A 1 90 ? -6.812 -10.448 17.329 1.00 82.00 90 TRP A O 1
ATOM 704 N N . SER A 1 91 ? -8.175 -10.601 19.100 1.00 86.31 91 SER A N 1
ATOM 705 C CA . SER A 1 91 ? -9.360 -11.043 18.351 1.00 86.31 91 SER A CA 1
ATOM 706 C C . SER A 1 91 ? -10.058 -9.918 17.577 1.00 86.31 91 SER A C 1
ATOM 708 O O . SER A 1 91 ? -10.972 -10.182 16.796 1.00 86.31 91 SER A O 1
ATOM 710 N N . LYS A 1 92 ? -9.674 -8.653 17.796 1.00 90.44 92 LYS A N 1
ATOM 711 C CA . LYS A 1 92 ? -10.203 -7.518 17.043 1.00 90.44 92 LYS A CA 1
ATOM 712 C C . LYS A 1 92 ? -9.471 -7.439 15.707 1.00 90.44 92 LYS A C 1
ATOM 714 O O . LYS A 1 92 ? -8.369 -6.903 15.612 1.00 90.44 92 LYS A O 1
ATOM 719 N N . GLU A 1 93 ? -10.129 -7.956 14.678 1.00 92.94 93 GLU A N 1
ATOM 720 C CA . GLU A 1 93 ? -9.738 -7.823 13.278 1.00 92.94 93 GLU A CA 1
ATOM 721 C C . GLU A 1 93 ? -10.913 -7.322 12.432 1.00 92.94 93 GLU A C 1
ATOM 723 O O . GLU A 1 93 ? -12.079 -7.456 12.810 1.00 92.94 93 GLU A O 1
ATOM 728 N N . ALA A 1 94 ? -10.605 -6.742 11.275 1.00 93.81 94 ALA A N 1
ATOM 729 C CA . ALA A 1 94 ? -11.595 -6.389 10.265 1.00 93.81 94 ALA A CA 1
ATOM 730 C C . ALA A 1 94 ? -11.143 -6.882 8.892 1.00 93.81 94 ALA A C 1
ATOM 732 O O . ALA A 1 94 ? -9.960 -6.835 8.562 1.00 93.81 94 ALA A O 1
ATOM 733 N N . ARG A 1 95 ? -12.093 -7.334 8.073 1.00 94.50 95 ARG A N 1
ATOM 734 C CA . ARG A 1 95 ? -11.834 -7.751 6.692 1.00 94.50 95 ARG A CA 1
ATOM 735 C C . ARG A 1 95 ? -12.446 -6.748 5.739 1.00 94.50 95 ARG A C 1
ATOM 737 O O . ARG A 1 95 ? -13.555 -6.273 5.968 1.00 94.50 95 ARG A O 1
ATOM 744 N N . PHE A 1 96 ? -11.727 -6.452 4.669 1.00 94.25 96 PHE A N 1
ATOM 745 C CA . PHE A 1 96 ? -12.183 -5.535 3.639 1.00 94.25 96 PHE A CA 1
ATOM 746 C C . PHE A 1 96 ? -11.741 -6.031 2.272 1.00 94.25 96 PHE A C 1
ATOM 748 O O . PHE A 1 96 ? -10.630 -6.529 2.111 1.00 94.25 96 PHE A O 1
ATOM 755 N N . ARG A 1 97 ? -12.617 -5.887 1.285 1.00 94.38 97 ARG A N 1
ATOM 756 C CA . ARG A 1 97 ? -12.313 -6.179 -0.111 1.00 94.38 97 ARG A CA 1
ATOM 757 C C . ARG A 1 97 ? -12.030 -4.846 -0.784 1.00 94.38 97 ARG A C 1
ATOM 759 O O . ARG A 1 97 ? -12.962 -4.088 -1.024 1.00 94.38 97 ARG A O 1
ATOM 766 N N . LEU A 1 98 ? -10.752 -4.531 -0.980 1.00 93.12 98 LEU A N 1
ATOM 767 C CA . LEU A 1 98 ? -10.351 -3.300 -1.654 1.00 93.12 98 LEU A CA 1
ATOM 768 C C . LEU A 1 98 ? -10.481 -3.516 -3.165 1.00 93.12 98 LEU A C 1
ATOM 770 O O . LEU A 1 98 ? -9.755 -4.366 -3.683 1.00 93.12 98 LEU A O 1
ATOM 774 N N . PRO A 1 99 ? -11.339 -2.766 -3.877 1.00 95.19 99 PRO A N 1
ATOM 775 C CA . PRO A 1 99 ? -11.434 -2.900 -5.323 1.00 95.19 99 PRO A CA 1
ATOM 776 C C . PRO A 1 99 ? -10.090 -2.577 -5.971 1.00 95.19 99 PRO A C 1
ATOM 778 O O . PRO A 1 99 ? -9.463 -1.569 -5.634 1.00 95.19 99 PRO A O 1
ATOM 781 N N . VAL A 1 100 ? -9.663 -3.407 -6.921 1.00 92.00 100 VAL A N 1
ATOM 782 C CA . VAL A 1 100 ? -8.411 -3.191 -7.665 1.00 92.00 100 VAL A CA 1
ATOM 783 C C . VAL A 1 100 ? -8.420 -1.831 -8.367 1.00 92.00 100 VAL A C 1
ATOM 785 O O . VAL A 1 100 ? -7.399 -1.153 -8.379 1.00 92.00 100 VAL A O 1
ATOM 788 N N . SER A 1 101 ? -9.585 -1.361 -8.827 1.00 92.50 101 SER A N 1
ATOM 789 C CA . SER A 1 101 ? -9.729 -0.039 -9.448 1.00 92.50 101 SER A CA 1
ATOM 790 C C . SER A 1 101 ? -9.282 1.111 -8.542 1.00 92.50 101 SER A C 1
ATOM 792 O O . SER A 1 101 ? -8.681 2.056 -9.031 1.00 92.50 101 SER A O 1
ATOM 794 N N . VAL A 1 102 ? -9.492 1.024 -7.222 1.00 91.56 102 VAL A N 1
ATOM 795 C CA . VAL A 1 102 ? -9.042 2.063 -6.275 1.00 91.56 102 VAL A CA 1
ATOM 796 C C . VAL A 1 102 ? -7.517 2.148 -6.249 1.00 91.56 102 VAL A C 1
ATOM 798 O O . VAL A 1 102 ? -6.953 3.236 -6.137 1.00 91.56 102 VAL A O 1
ATOM 801 N N . TRP A 1 103 ? -6.842 1.001 -6.346 1.00 86.75 103 TRP A N 1
ATOM 802 C CA . TRP A 1 103 ? -5.389 0.952 -6.444 1.00 86.75 103 TRP A CA 1
ATOM 803 C C . TRP A 1 103 ? -4.908 1.469 -7.801 1.00 86.75 103 TRP A C 1
ATOM 805 O O . TRP A 1 103 ? -4.031 2.327 -7.832 1.00 86.75 103 TRP A O 1
ATOM 815 N N . SER A 1 104 ? -5.502 1.011 -8.905 1.00 84.94 104 SER A N 1
ATOM 816 C CA . SER A 1 104 ? -5.146 1.472 -10.251 1.00 84.94 104 SER A CA 1
ATOM 817 C C . SER A 1 104 ? -5.332 2.986 -10.406 1.00 84.94 104 SER A C 1
ATOM 819 O O . SER A 1 104 ? -4.406 3.668 -10.820 1.00 84.94 104 SER A O 1
ATOM 821 N N . GLU A 1 105 ? -6.452 3.550 -9.946 1.00 88.88 105 GLU A N 1
ATOM 822 C CA . GLU A 1 105 ? -6.697 5.000 -9.967 1.00 88.88 105 GLU A CA 1
ATOM 823 C C . GLU A 1 105 ? -5.689 5.789 -9.119 1.00 88.88 105 GLU A C 1
ATOM 825 O O . GLU A 1 105 ? -5.291 6.903 -9.476 1.00 88.88 105 GLU A O 1
ATOM 830 N N . LEU A 1 106 ? -5.278 5.238 -7.970 1.00 87.25 106 LEU A N 1
ATOM 831 C CA . LEU A 1 106 ? -4.218 5.829 -7.156 1.00 87.25 106 LEU A CA 1
ATOM 832 C C . LEU A 1 106 ? -2.895 5.833 -7.931 1.00 87.25 106 LEU A C 1
ATOM 834 O O . LEU A 1 106 ? -2.175 6.831 -7.907 1.00 87.25 106 LEU A O 1
ATOM 838 N N . MET A 1 107 ? -2.590 4.733 -8.616 1.00 81.19 107 MET A N 1
ATOM 839 C CA . MET A 1 107 ? -1.378 4.588 -9.410 1.00 81.19 107 MET A CA 1
ATOM 840 C C . MET A 1 107 ? -1.349 5.555 -10.587 1.00 81.19 107 MET A C 1
ATOM 842 O O . MET A 1 107 ? -0.395 6.321 -10.686 1.00 81.19 107 MET A O 1
ATOM 846 N N . ASP A 1 108 ? -2.412 5.612 -11.384 1.00 85.12 108 ASP A N 1
ATOM 847 C CA . ASP A 1 108 ? -2.528 6.510 -12.537 1.00 85.12 108 ASP A CA 1
ATOM 848 C C . ASP A 1 108 ? -2.405 7.981 -12.119 1.00 85.12 108 ASP A C 1
ATOM 850 O O . ASP A 1 108 ? -1.826 8.806 -12.823 1.00 85.12 108 ASP A O 1
ATOM 854 N N . ARG A 1 109 ? -2.894 8.332 -10.923 1.00 86.56 109 ARG A N 1
ATOM 855 C CA . ARG A 1 109 ? -2.743 9.687 -10.378 1.00 86.56 109 ARG A CA 1
ATOM 856 C C . ARG A 1 109 ? -1.295 10.037 -10.037 1.00 86.56 109 ARG A C 1
ATOM 858 O O . ARG A 1 109 ? -0.914 11.200 -10.157 1.00 86.56 109 ARG A O 1
ATOM 865 N N . HIS A 1 110 ? -0.518 9.078 -9.539 1.00 80.75 110 HIS A N 1
ATOM 866 C CA . HIS A 1 110 ? 0.855 9.320 -9.089 1.00 80.75 110 HIS A CA 1
ATOM 867 C C . HIS A 1 110 ? 1.904 9.060 -10.179 1.00 80.75 110 HIS A C 1
ATOM 869 O O . HIS A 1 110 ? 2.966 9.682 -10.141 1.00 80.75 110 HIS A O 1
ATOM 875 N N . TYR A 1 111 ? 1.606 8.186 -11.142 1.00 77.50 111 TYR A N 1
ATOM 876 C CA . TYR A 1 111 ? 2.499 7.750 -12.215 1.00 77.50 111 TYR A CA 1
ATOM 877 C C . TYR A 1 111 ? 1.711 7.504 -13.522 1.00 77.50 111 TYR A C 1
ATOM 879 O O . TYR A 1 111 ? 1.606 6.362 -13.959 1.00 77.50 111 TYR A O 1
ATOM 887 N N . PRO A 1 112 ? 1.145 8.550 -14.153 1.00 79.38 112 PRO A N 1
ATOM 888 C CA . PRO A 1 112 ? 0.224 8.395 -15.287 1.00 79.38 112 PRO A CA 1
ATOM 889 C C . PRO A 1 112 ? 0.851 7.722 -16.518 1.00 79.38 112 PRO A C 1
ATOM 891 O O . PRO A 1 112 ? 0.197 6.918 -17.170 1.00 79.38 112 PRO A O 1
ATOM 894 N N . ASP A 1 113 ? 2.121 8.021 -16.809 1.00 79.00 113 ASP A N 1
ATOM 895 C CA . ASP A 1 113 ? 2.808 7.575 -18.033 1.00 79.00 113 ASP A CA 1
ATOM 896 C C . ASP A 1 113 ? 4.102 6.793 -17.740 1.00 79.00 113 ASP A C 1
ATOM 898 O O . ASP A 1 113 ? 4.971 6.659 -18.601 1.00 79.00 113 ASP A O 1
ATOM 902 N N . GLY A 1 114 ? 4.294 6.324 -16.503 1.00 73.00 114 GLY A N 1
ATOM 903 C CA . GLY A 1 114 ? 5.578 5.769 -16.080 1.00 73.00 114 GLY A CA 1
ATOM 904 C C . GLY A 1 114 ? 5.471 4.695 -15.010 1.00 73.00 114 GLY A C 1
ATOM 905 O O . GLY A 1 114 ? 4.494 4.601 -14.278 1.00 73.00 114 GLY A O 1
ATOM 906 N N . ALA A 1 115 ? 6.525 3.894 -14.893 1.00 76.81 115 ALA A N 1
ATOM 907 C CA . ALA A 1 115 ? 6.669 2.895 -13.844 1.00 76.81 115 ALA A CA 1
ATOM 908 C C . ALA A 1 115 ? 7.936 3.165 -13.028 1.00 76.81 115 ALA A C 1
ATOM 910 O O . ALA A 1 115 ? 8.950 3.627 -13.553 1.00 76.81 115 ALA A O 1
ATOM 911 N N . TRP A 1 116 ? 7.895 2.848 -11.733 1.00 76.19 116 TRP A N 1
ATOM 912 C CA . TRP A 1 116 ? 9.088 2.883 -10.891 1.00 76.19 116 TRP A CA 1
ATOM 913 C C . TRP A 1 116 ? 9.840 1.553 -10.972 1.00 76.19 116 TRP A C 1
ATOM 915 O O . TRP A 1 116 ? 9.277 0.497 -10.686 1.00 76.19 116 TRP A O 1
ATOM 925 N N . LEU A 1 117 ? 11.134 1.610 -11.296 1.00 80.75 117 LEU A N 1
ATOM 926 C CA . LEU A 1 117 ? 12.035 0.459 -11.258 1.00 80.75 117 LEU A CA 1
ATOM 927 C C . LEU A 1 117 ? 13.128 0.688 -10.211 1.00 80.75 117 LEU A C 1
ATOM 929 O O . LEU A 1 117 ? 14.057 1.471 -10.412 1.00 80.75 117 LEU A O 1
ATOM 933 N N . CYS A 1 118 ? 13.036 -0.025 -9.090 1.00 81.94 118 CYS A N 1
ATOM 934 C CA . CYS A 1 118 ? 14.064 0.005 -8.058 1.00 81.94 118 CYS A CA 1
ATOM 935 C C . CYS A 1 118 ? 15.220 -0.935 -8.433 1.00 81.94 118 CYS A C 1
ATOM 937 O O . CYS A 1 118 ? 15.034 -2.145 -8.562 1.00 81.94 118 CYS A O 1
ATOM 939 N N . LEU A 1 119 ? 16.426 -0.385 -8.592 1.00 84.94 119 LEU A N 1
ATOM 940 C CA . LEU A 1 119 ? 17.643 -1.149 -8.866 1.00 84.94 119 LEU A CA 1
ATOM 941 C C . LEU A 1 119 ? 18.608 -1.069 -7.687 1.00 84.94 119 LEU A C 1
ATOM 943 O O . LEU A 1 119 ? 18.755 -0.030 -7.040 1.00 84.94 119 LEU A O 1
ATOM 947 N N . ARG A 1 120 ? 19.357 -2.153 -7.462 1.00 87.69 120 ARG A N 1
ATOM 948 C CA . ARG A 1 120 ? 20.541 -2.086 -6.601 1.00 87.69 120 ARG A CA 1
ATOM 949 C C . ARG A 1 120 ? 21.507 -1.031 -7.137 1.00 87.69 120 ARG A C 1
ATOM 951 O O . ARG A 1 120 ? 21.724 -0.934 -8.345 1.00 87.69 120 ARG A O 1
ATOM 958 N N . ARG A 1 121 ? 22.144 -0.296 -6.224 1.00 88.56 121 ARG A N 1
ATOM 959 C CA . ARG A 1 121 ? 23.053 0.812 -6.554 1.00 88.56 121 ARG A CA 1
ATOM 960 C C . ARG A 1 121 ? 24.158 0.406 -7.530 1.00 88.56 121 ARG A C 1
ATOM 962 O O . ARG A 1 121 ? 24.403 1.108 -8.500 1.00 88.56 121 ARG A O 1
ATOM 969 N N . ASP A 1 122 ? 24.775 -0.752 -7.321 1.00 94.75 122 ASP A N 1
ATOM 970 C CA . ASP A 1 122 ? 25.847 -1.245 -8.187 1.00 94.75 122 ASP A CA 1
ATOM 971 C C . ASP A 1 122 ? 25.361 -1.597 -9.606 1.00 94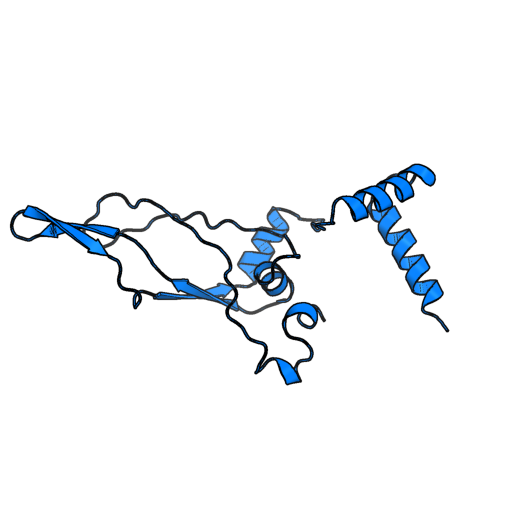.75 122 ASP A C 1
ATOM 973 O O . ASP A 1 122 ? 26.083 -1.397 -10.586 1.00 94.75 122 ASP A O 1
ATOM 977 N N . VAL A 1 123 ? 24.122 -2.080 -9.731 1.00 93.75 123 VAL A N 1
ATOM 978 C CA . VAL A 1 123 ? 23.476 -2.356 -11.023 1.00 93.75 123 VAL A CA 1
ATOM 979 C C . VAL A 1 123 ? 23.136 -1.049 -11.734 1.00 93.75 123 VAL A C 1
ATOM 981 O O . VAL A 1 123 ? 23.440 -0.904 -12.919 1.00 93.75 123 VAL A O 1
ATOM 984 N N . PHE A 1 124 ? 22.589 -0.073 -11.007 1.00 94.06 124 PHE A N 1
ATOM 985 C CA . PHE A 1 124 ? 22.331 1.260 -11.541 1.00 94.06 124 PHE A CA 1
ATOM 986 C C . PHE A 1 124 ? 23.616 1.931 -12.044 1.00 94.06 124 PHE A C 1
ATOM 988 O O . PHE A 1 124 ? 23.641 2.428 -13.164 1.00 94.06 124 PHE A O 1
ATOM 995 N N . ASP A 1 125 ? 24.719 1.866 -11.292 1.00 95.62 125 ASP A N 1
ATOM 996 C CA . ASP A 1 125 ? 26.002 2.442 -11.713 1.00 95.62 125 ASP A CA 1
ATOM 997 C C . ASP A 1 125 ? 26.522 1.811 -13.015 1.00 95.62 125 ASP A C 1
ATOM 999 O O . ASP A 1 125 ? 27.112 2.487 -13.864 1.00 95.62 125 ASP A O 1
ATOM 1003 N N . ARG A 1 126 ? 26.314 0.501 -13.206 1.00 94.75 126 ARG A N 1
ATOM 1004 C CA . ARG A 1 126 ? 26.636 -0.179 -14.472 1.00 94.75 126 ARG A CA 1
ATOM 1005 C C . ARG A 1 126 ? 25.771 0.345 -15.618 1.00 94.75 126 ARG A C 1
ATOM 1007 O O . ARG A 1 126 ? 26.314 0.627 -16.687 1.00 94.75 126 ARG A O 1
ATOM 1014 N N . LEU A 1 127 ? 24.469 0.511 -15.389 1.00 94.50 127 LEU A N 1
ATOM 1015 C CA . LEU A 1 127 ? 23.527 1.032 -16.380 1.00 94.50 127 LEU A CA 1
ATOM 1016 C C . LEU A 1 127 ? 23.829 2.499 -16.735 1.00 94.50 127 LEU A C 1
ATOM 1018 O O . LEU A 1 127 ? 23.845 2.875 -17.904 1.00 94.50 127 LEU A O 1
ATOM 1022 N N . TYR A 1 128 ? 24.187 3.314 -15.744 1.00 94.12 128 TYR A N 1
ATOM 1023 C CA . TYR A 1 128 ? 24.599 4.701 -15.937 1.00 94.12 128 TYR A CA 1
ATOM 1024 C C . TYR A 1 128 ? 25.867 4.810 -16.789 1.00 94.12 128 TYR A C 1
ATOM 1026 O O . TYR A 1 128 ? 25.924 5.596 -17.735 1.00 94.12 128 TYR A O 1
ATOM 1034 N N . ARG A 1 129 ? 26.878 3.970 -16.523 1.00 95.94 129 ARG A N 1
ATOM 1035 C CA . ARG A 1 129 ? 28.083 3.896 -17.369 1.00 95.94 129 ARG A CA 1
ATOM 1036 C C . ARG A 1 129 ? 27.755 3.455 -18.798 1.00 95.94 129 ARG A C 1
ATOM 1038 O O . ARG A 1 129 ? 28.372 3.968 -19.729 1.00 95.94 129 ARG A O 1
ATOM 1045 N N . TYR A 1 130 ? 26.811 2.527 -18.980 1.00 94.56 130 TYR A N 1
ATOM 1046 C CA . TYR A 1 130 ? 26.329 2.113 -20.305 1.00 94.56 130 TYR A CA 1
ATOM 1047 C C . TYR A 1 130 ? 25.736 3.308 -21.067 1.00 94.56 130 TYR A C 1
ATOM 1049 O O . TYR A 1 130 ? 26.166 3.574 -22.191 1.00 94.56 130 TYR A O 1
ATOM 1057 N N . LYS A 1 131 ? 24.822 4.054 -20.427 1.00 95.75 131 LYS A N 1
ATOM 1058 C CA . LYS A 1 131 ? 24.182 5.259 -20.978 1.00 95.75 131 LYS A CA 1
ATOM 1059 C C . LYS A 1 131 ? 25.215 6.316 -21.371 1.00 95.75 131 LYS A C 1
ATOM 1061 O O . LYS A 1 131 ? 25.201 6.806 -22.496 1.00 95.75 131 LYS A O 1
ATOM 1066 N N . ALA A 1 132 ? 26.149 6.615 -20.464 1.00 95.00 132 ALA A N 1
ATOM 1067 C CA . ALA A 1 132 ? 27.175 7.639 -20.659 1.00 95.00 132 ALA A CA 1
ATOM 1068 C C . ALA A 1 132 ? 28.121 7.320 -21.827 1.00 95.00 132 ALA A C 1
ATOM 1070 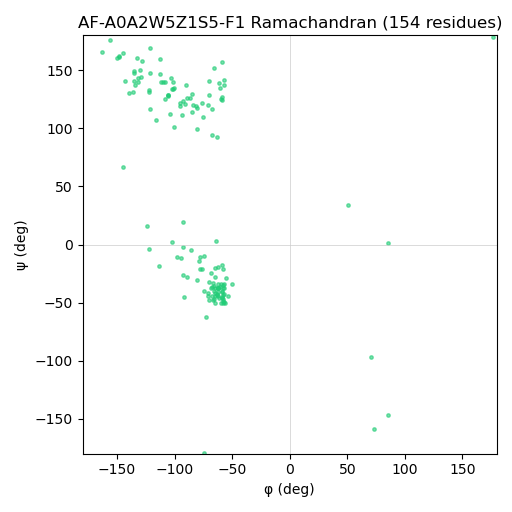O O . ALA A 1 132 ? 28.409 8.191 -22.640 1.00 95.00 132 ALA A O 1
ATOM 1071 N N . ARG A 1 133 ? 28.578 6.065 -21.952 1.00 95.06 133 ARG A N 1
ATOM 1072 C CA . ARG A 1 133 ? 29.501 5.652 -23.028 1.00 95.06 133 ARG A CA 1
ATOM 1073 C C . ARG A 1 133 ? 28.894 5.749 -24.424 1.00 95.06 133 ARG A C 1
ATOM 1075 O O . ARG A 1 133 ? 29.636 5.907 -25.385 1.00 95.06 133 ARG A O 1
ATOM 1082 N N . ARG A 1 134 ? 27.574 5.608 -24.532 1.00 93.31 134 ARG A N 1
ATOM 1083 C CA . ARG A 1 134 ? 26.840 5.635 -25.804 1.00 93.31 134 ARG A CA 1
ATOM 1084 C C . ARG A 1 134 ? 26.127 6.958 -26.066 1.00 93.31 134 ARG A C 1
ATOM 1086 O O . ARG A 1 134 ? 25.451 7.077 -27.076 1.00 93.31 134 ARG A O 1
ATOM 1093 N N . ALA A 1 135 ? 26.283 7.934 -25.167 1.00 92.69 135 ALA A N 1
ATOM 1094 C CA . ALA A 1 135 ? 25.594 9.220 -25.229 1.00 92.69 135 ALA A CA 1
ATOM 1095 C C . ALA A 1 135 ? 24.068 9.083 -25.423 1.00 92.69 135 ALA A C 1
ATOM 1097 O O . ALA A 1 135 ? 23.442 9.915 -26.076 1.00 92.69 135 ALA A O 1
ATOM 1098 N N . VAL A 1 136 ? 23.464 8.035 -24.845 1.00 93.50 136 VAL A N 1
ATOM 1099 C CA . VAL A 1 136 ? 22.025 7.777 -24.983 1.00 93.50 136 VAL A CA 1
ATOM 1100 C C . VAL A 1 136 ? 21.252 8.846 -24.198 1.00 93.50 136 VAL A C 1
ATOM 1102 O O . VAL A 1 136 ? 21.562 9.078 -23.016 1.00 93.50 136 VAL A O 1
ATOM 1105 N N . PRO A 1 137 ? 20.263 9.522 -24.811 1.00 90.19 137 PRO A N 1
ATOM 1106 C CA . PRO A 1 137 ? 19.625 10.691 -24.215 1.00 90.19 137 PRO A CA 1
ATOM 1107 C C . PRO A 1 137 ? 18.736 10.324 -23.024 1.00 90.19 137 PRO A C 1
ATOM 1109 O O . PRO A 1 137 ? 18.824 10.971 -21.977 1.00 90.19 137 PRO A O 1
ATOM 1112 N N . THR A 1 138 ? 17.968 9.240 -23.122 1.00 92.62 138 THR A N 1
ATOM 1113 C CA . THR A 1 138 ? 16.960 8.854 -22.125 1.00 92.62 138 THR A CA 1
ATOM 1114 C C . THR A 1 138 ? 17.228 7.461 -21.552 1.00 92.62 138 THR A C 1
ATOM 1116 O O . THR A 1 138 ? 18.133 6.758 -22.006 1.00 92.62 138 THR A O 1
ATOM 1119 N N . TRP A 1 139 ? 16.524 7.087 -20.483 1.00 92.19 139 TRP A N 1
ATOM 1120 C CA . TRP A 1 139 ? 16.648 5.743 -19.907 1.00 92.19 139 TRP A CA 1
ATOM 1121 C C . TRP A 1 139 ? 15.821 4.722 -20.685 1.00 92.19 139 TRP A C 1
ATOM 1123 O O . TRP A 1 139 ? 16.237 3.576 -20.796 1.00 92.19 139 TRP A O 1
ATOM 1133 N N . GLU A 1 140 ? 14.717 5.159 -21.279 1.00 91.56 140 GLU A N 1
ATOM 1134 C CA . GLU A 1 140 ? 13.835 4.392 -22.153 1.00 91.56 140 GLU A CA 1
ATOM 1135 C C . GLU A 1 140 ? 14.635 3.817 -23.322 1.00 91.56 140 GLU A C 1
ATOM 1137 O O . GLU A 1 140 ? 14.684 2.606 -23.487 1.00 91.56 140 GLU A O 1
ATOM 1142 N N . THR A 1 141 ? 15.421 4.646 -24.020 1.00 93.62 141 THR A N 1
ATOM 1143 C CA . THR A 1 141 ? 16.282 4.166 -25.111 1.00 93.62 141 THR A CA 1
ATOM 1144 C C . THR A 1 141 ? 17.346 3.176 -24.626 1.00 93.62 141 THR A C 1
ATOM 1146 O O . THR A 1 141 ? 17.690 2.242 -25.342 1.00 93.62 141 THR A O 1
ATOM 1149 N N . VAL A 1 142 ? 17.870 3.335 -23.403 1.00 94.50 142 VAL A N 1
ATOM 1150 C CA . VAL A 1 142 ? 18.803 2.347 -22.830 1.00 94.50 142 VAL A CA 1
ATOM 1151 C C . VAL A 1 142 ? 18.104 1.008 -22.606 1.00 94.50 142 VAL A C 1
ATOM 1153 O O . VAL A 1 142 ? 18.707 -0.032 -22.859 1.00 94.50 142 VAL A O 1
ATOM 1156 N N . VAL A 1 143 ? 16.865 1.024 -22.112 1.00 93.06 143 VAL A N 1
ATOM 1157 C CA . VAL A 1 143 ? 16.065 -0.185 -21.893 1.00 93.06 143 VAL A CA 1
ATOM 1158 C C . VAL A 1 143 ? 15.724 -0.848 -23.227 1.00 93.06 143 VAL A C 1
ATOM 1160 O O . VAL A 1 143 ? 15.991 -2.039 -23.365 1.00 93.06 143 VAL A O 1
ATOM 1163 N N . ASP A 1 144 ? 15.245 -0.090 -24.214 1.00 93.44 144 ASP A N 1
ATOM 1164 C CA . ASP A 1 144 ? 14.910 -0.598 -25.550 1.00 93.44 144 ASP A CA 1
ATOM 1165 C C . ASP A 1 144 ? 16.125 -1.256 -26.221 1.00 93.44 144 ASP A C 1
ATOM 1167 O O . ASP A 1 144 ? 16.054 -2.416 -26.622 1.00 93.44 144 ASP A O 1
ATOM 1171 N N . GLU A 1 145 ? 17.288 -0.590 -26.230 1.00 93.38 145 GLU A N 1
ATOM 1172 C CA . GLU A 1 145 ? 18.528 -1.161 -26.779 1.00 93.38 145 GLU A CA 1
ATOM 1173 C C . GLU A 1 145 ? 18.936 -2.482 -26.104 1.00 93.38 145 GLU A C 1
ATOM 1175 O O . GLU A 1 145 ? 19.520 -3.365 -26.741 1.00 93.38 145 GLU A O 1
ATOM 1180 N N . LEU A 1 146 ? 18.728 -2.598 -24.787 1.00 92.75 146 LEU A N 1
ATOM 1181 C CA . LEU A 1 146 ? 19.073 -3.803 -24.031 1.00 92.75 146 LEU A CA 1
ATOM 1182 C C . LEU A 1 146 ? 18.083 -4.938 -24.306 1.00 92.75 146 LEU A C 1
ATOM 1184 O O . LEU A 1 146 ? 18.514 -6.084 -24.437 1.00 92.75 146 LEU A O 1
ATOM 1188 N N . LEU A 1 147 ? 16.790 -4.628 -24.414 1.00 93.38 147 LEU A N 1
ATOM 1189 C CA . LEU A 1 147 ? 15.744 -5.598 -24.739 1.00 93.38 147 LEU A CA 1
ATOM 1190 C C . LEU A 1 147 ? 15.886 -6.117 -26.172 1.00 93.38 147 LEU A C 1
ATOM 1192 O O . LEU A 1 147 ? 15.836 -7.327 -26.380 1.00 93.38 147 LEU A O 1
ATOM 1196 N N . GLU A 1 148 ? 16.147 -5.239 -27.142 1.00 92.69 148 GLU A N 1
ATOM 1197 C CA . GLU A 1 148 ? 16.400 -5.627 -28.533 1.00 92.69 148 GLU A CA 1
ATOM 1198 C C . GLU A 1 148 ? 17.592 -6.585 -28.635 1.00 92.69 148 GLU A C 1
ATOM 1200 O O . GLU A 1 148 ? 17.481 -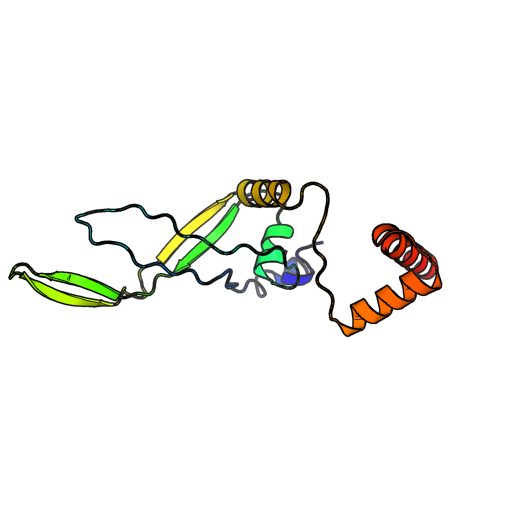7.651 -29.242 1.00 92.69 148 GLU A O 1
ATOM 1205 N N . LYS A 1 149 ? 18.714 -6.273 -27.972 1.00 90.00 149 LYS A N 1
ATOM 1206 C CA . LYS A 1 149 ? 19.889 -7.163 -27.942 1.00 90.00 149 LYS A CA 1
ATOM 1207 C C . LYS A 1 149 ? 19.589 -8.514 -27.309 1.00 90.00 149 LYS A C 1
ATOM 1209 O O . LYS A 1 149 ? 19.962 -9.535 -27.877 1.00 90.00 149 LYS A O 1
ATOM 1214 N N . ALA A 1 150 ? 18.901 -8.524 -26.168 1.00 90.19 150 ALA A N 1
ATOM 1215 C CA . ALA A 1 150 ? 18.516 -9.765 -25.503 1.00 90.19 150 ALA A CA 1
ATOM 1216 C C . ALA A 1 150 ? 17.581 -10.613 -26.383 1.00 90.19 150 ALA A C 1
ATOM 1218 O O . ALA A 1 150 ? 17.715 -11.833 -26.422 1.00 90.19 150 ALA A O 1
ATOM 1219 N N . SER A 1 151 ? 16.670 -9.974 -27.126 1.00 85.94 151 SER A N 1
ATOM 1220 C CA . SER A 1 151 ? 15.777 -10.665 -28.060 1.00 85.94 151 SER A CA 1
ATOM 1221 C C . SER A 1 151 ? 16.519 -11.242 -29.270 1.00 85.94 151 SER A C 1
ATOM 1223 O O . SER A 1 151 ? 16.210 -12.354 -29.685 1.00 85.94 151 SER A O 1
ATOM 1225 N N . ALA A 1 152 ? 17.537 -10.546 -29.788 1.00 82.31 152 ALA A N 1
ATOM 1226 C CA . ALA A 1 152 ? 18.360 -11.014 -30.902 1.00 82.31 152 ALA A CA 1
ATOM 1227 C C . ALA A 1 152 ? 19.270 -12.196 -30.518 1.00 82.31 152 ALA A C 1
ATOM 1229 O O . ALA A 1 152 ? 19.526 -13.060 -31.348 1.00 82.31 152 ALA A O 1
ATOM 1230 N N . GLU A 1 153 ? 19.732 -12.256 -29.265 1.00 73.38 153 GLU A N 1
ATOM 1231 C CA . GLU A 1 153 ? 20.507 -13.387 -28.728 1.00 73.38 153 GLU A CA 1
ATOM 1232 C C . GLU A 1 153 ? 19.635 -14.605 -28.370 1.00 73.38 153 GLU A C 1
ATOM 1234 O O . GLU A 1 153 ? 20.143 -15.722 -28.290 1.00 73.38 153 GLU A O 1
ATOM 1239 N N . ALA A 1 154 ? 18.329 -14.410 -28.154 1.00 65.81 154 ALA A N 1
ATOM 1240 C CA . ALA A 1 154 ? 17.380 -15.470 -27.806 1.00 65.81 154 ALA A CA 1
ATOM 1241 C C . ALA A 1 154 ? 16.786 -16.210 -29.022 1.00 65.81 154 ALA A C 1
ATOM 1243 O O . ALA A 1 154 ? 16.045 -17.179 -28.836 1.00 65.81 154 ALA A O 1
ATOM 1244 N N . VAL A 1 155 ? 17.095 -15.779 -30.251 1.00 52.41 155 VAL A N 1
ATOM 1245 C CA . VAL A 1 155 ? 16.752 -16.509 -31.482 1.00 52.41 155 VAL A CA 1
ATOM 1246 C C . VAL A 1 155 ? 17.854 -17.547 -31.755 1.00 52.41 155 VAL A C 1
ATOM 1248 O O . VAL A 1 155 ? 18.992 -17.138 -31.988 1.00 52.41 155 VAL A O 1
ATOM 1251 N N . PRO A 1 156 ? 17.566 -18.864 -31.694 1.00 53.00 156 PRO A N 1
ATOM 1252 C CA . PRO A 1 156 ? 18.531 -19.903 -32.055 1.00 53.00 156 PRO A CA 1
ATOM 1253 C C . PRO A 1 156 ? 18.824 -19.949 -33.560 1.00 53.00 156 PRO A C 1
ATOM 1255 O O . PRO A 1 156 ? 17.916 -19.629 -34.363 1.00 53.00 156 PRO A O 1
#

InterPro domains:
  IPR045730 Protein of unknown function DUF6084 [PF19562] (1-153)

Secondary structure (DSSP, 8-state):
-TTHHHH-SGGGHHHH-----------PPPP-SS-------------TTSHHHHHHHH--SSEEEEEEE---EEEEE-TT--EEEEEPPTT-EEEEEEEHHHHHHHHHHH-TT-------HHHHHHHHHHHHHTT-SSHHHHHHHHHHHHHHHT--

Nearest PDB structures (foldseek):
  6u4p-assembly1_A  TM=5.811E-01  e=6.756E+00  Staphylococcus aureus
  4p24-assembly1_F  TM=4.602E-01  e=6.353E+00  Staphylococcus aureus subsp. aureus Mu50
  4p24-assembly1_E  TM=4.335E-01  e=6.756E+00  Staphylococcus aureus subsp. aureus Mu50
  4p24-assembly1_D  TM=4.527E-01  e=9.182E+00  Staphylococcus aureus subsp. aureus Mu50